Protein AF-A0A2S9G6G5-F1 (afdb_monomer_lite)

Structure (mmCIF, N/CA/C/O backbone):
data_AF-A0A2S9G6G5-F1
#
_entry.id   AF-A0A2S9G6G5-F1
#
loop_
_atom_site.group_PDB
_atom_site.id
_atom_site.type_symbol
_atom_site.label_atom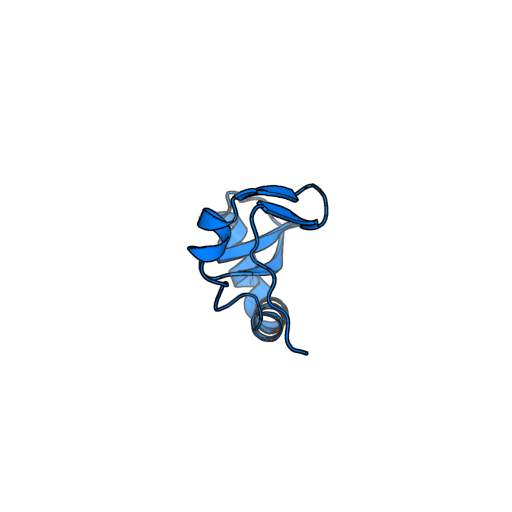_id
_atom_site.label_alt_id
_atom_site.label_comp_id
_atom_site.label_asym_id
_atom_site.label_entity_id
_atom_site.label_seq_id
_atom_site.pdbx_PDB_ins_code
_atom_site.Cartn_x
_atom_site.Cartn_y
_atom_site.Cartn_z
_atom_site.occupancy
_atom_site.B_iso_or_equiv
_atom_site.auth_seq_id
_atom_site.auth_comp_id
_atom_site.auth_asym_id
_atom_site.auth_atom_id
_atom_site.pdbx_PDB_model_num
ATOM 1 N N . SER A 1 1 ? 7.576 -1.201 -36.172 1.00 81.31 1 SER A N 1
ATOM 2 C CA . SER A 1 1 ? 8.911 -1.369 -35.560 1.00 81.31 1 SER A CA 1
ATOM 3 C C . SER A 1 1 ? 8.775 -1.506 -34.058 1.00 81.31 1 SER A C 1
ATOM 5 O O . SER A 1 1 ? 7.865 -0.902 -33.502 1.00 81.31 1 SER A O 1
ATOM 7 N N . LEU A 1 2 ? 9.649 -2.285 -33.419 1.00 96.12 2 LEU A N 1
ATOM 8 C CA . LEU A 1 2 ? 9.743 -2.395 -31.961 1.00 96.12 2 LEU A CA 1
ATOM 9 C C . LEU A 1 2 ? 10.711 -1.333 -31.418 1.00 96.12 2 LEU A C 1
ATOM 11 O O . LEU A 1 2 ? 11.758 -1.108 -32.020 1.00 96.12 2 LEU A O 1
ATOM 15 N N . TRP A 1 3 ? 10.377 -0.730 -30.277 1.00 97.62 3 TRP A N 1
ATOM 16 C CA . TRP A 1 3 ? 11.216 0.241 -29.569 1.00 97.62 3 TRP A CA 1
ATOM 17 C C . TRP A 1 3 ? 11.315 -0.120 -28.087 1.00 97.62 3 TRP A C 1
ATOM 19 O O . TRP A 1 3 ? 10.365 -0.652 -27.517 1.00 97.62 3 TRP A O 1
ATOM 29 N N . VAL A 1 4 ? 12.454 0.191 -27.463 1.00 97.62 4 VAL A N 1
ATOM 30 C CA . VAL A 1 4 ? 12.715 -0.072 -26.040 1.00 97.62 4 VAL A CA 1
ATOM 31 C C . VAL A 1 4 ? 13.216 1.204 -25.369 1.00 97.62 4 VAL A C 1
ATOM 33 O O . VAL A 1 4 ? 14.192 1.802 -25.821 1.00 97.62 4 VAL A O 1
ATOM 36 N N . LEU A 1 5 ? 12.573 1.600 -24.268 1.00 98.00 5 LEU A N 1
ATOM 37 C CA . LEU A 1 5 ? 12.985 2.743 -23.457 1.00 98.00 5 LEU A CA 1
ATOM 38 C C . LEU A 1 5 ? 14.138 2.350 -22.526 1.00 98.00 5 LEU A C 1
ATOM 40 O O . LEU A 1 5 ? 13.974 1.519 -21.635 1.00 98.00 5 LEU A O 1
ATOM 44 N N . ARG A 1 6 ? 15.304 2.976 -22.704 1.00 97.81 6 ARG A N 1
ATOM 45 C CA . ARG A 1 6 ? 16.412 2.895 -21.744 1.00 97.81 6 ARG A CA 1
ATOM 46 C C . ARG A 1 6 ? 16.235 3.994 -20.702 1.00 97.81 6 ARG A C 1
ATOM 48 O O . ARG A 1 6 ? 16.482 5.164 -20.980 1.00 97.81 6 ARG A O 1
ATOM 55 N N . VAL A 1 7 ? 15.744 3.615 -19.527 1.00 98.25 7 VAL A N 1
ATOM 56 C CA . VAL A 1 7 ? 15.450 4.547 -18.434 1.00 98.25 7 VAL A CA 1
ATOM 57 C C . VAL A 1 7 ? 16.755 5.076 -17.843 1.00 98.25 7 VAL A C 1
ATOM 59 O O . VAL A 1 7 ? 17.590 4.302 -17.392 1.00 98.25 7 VAL A O 1
ATOM 62 N N . THR A 1 8 ? 16.926 6.398 -17.826 1.00 98.50 8 THR A N 1
ATOM 63 C CA . THR A 1 8 ? 18.098 7.063 -17.224 1.00 98.50 8 THR A CA 1
ATOM 64 C C . THR A 1 8 ? 17.792 7.684 -15.863 1.00 98.50 8 THR A C 1
ATOM 66 O O . THR A 1 8 ? 18.688 7.829 -15.033 1.00 98.50 8 THR A O 1
ATOM 69 N N . ARG A 1 9 ? 16.523 8.020 -15.606 1.00 98.50 9 ARG A N 1
ATOM 70 C CA . ARG A 1 9 ? 16.018 8.511 -14.319 1.00 98.50 9 ARG A CA 1
ATOM 71 C C . ARG A 1 9 ? 14.537 8.189 -14.158 1.00 98.50 9 ARG A C 1
ATOM 73 O O . ARG A 1 9 ? 13.813 8.118 -15.151 1.00 98.50 9 ARG A O 1
ATOM 80 N N . VAL A 1 10 ? 14.084 8.097 -12.914 1.00 98.62 10 VAL A N 1
ATOM 81 C CA . VAL A 1 10 ? 12.674 7.913 -12.551 1.00 98.62 10 VAL A CA 1
ATOM 82 C C . VAL A 1 10 ? 12.259 9.008 -11.576 1.00 98.62 10 VAL A C 1
ATOM 84 O O . VAL A 1 10 ? 13.015 9.365 -10.675 1.00 98.62 10 VAL A O 1
ATOM 87 N N . ARG A 1 11 ? 11.050 9.543 -11.759 1.00 98.12 11 ARG A N 1
ATOM 88 C CA . ARG A 1 11 ? 10.348 10.343 -10.753 1.00 98.12 11 ARG A CA 1
ATOM 89 C C . ARG A 1 11 ? 9.140 9.539 -10.299 1.00 98.12 11 ARG A C 1
ATOM 91 O O . ARG A 1 11 ? 8.280 9.240 -11.122 1.00 98.12 11 ARG A O 1
ATOM 98 N N . TRP A 1 12 ? 9.091 9.194 -9.021 1.00 97.81 12 TRP A N 1
ATOM 99 C CA . TRP A 1 12 ? 8.004 8.424 -8.433 1.00 97.81 12 TRP A CA 1
ATOM 100 C C . TRP A 1 12 ? 7.125 9.313 -7.551 1.00 97.81 12 TRP A C 1
ATOM 102 O O . TRP A 1 12 ? 7.616 10.173 -6.816 1.00 97.81 12 TRP A O 1
ATOM 112 N N . VAL A 1 13 ? 5.816 9.094 -7.646 1.00 97.56 13 VAL A N 1
ATOM 113 C CA . VAL A 1 13 ? 4.788 9.745 -6.832 1.00 97.56 13 VAL A CA 1
ATOM 114 C C . VAL A 1 13 ? 3.935 8.636 -6.224 1.00 97.56 13 VAL A C 1
ATOM 116 O O . VAL A 1 13 ? 3.227 7.937 -6.944 1.00 97.56 13 VAL A O 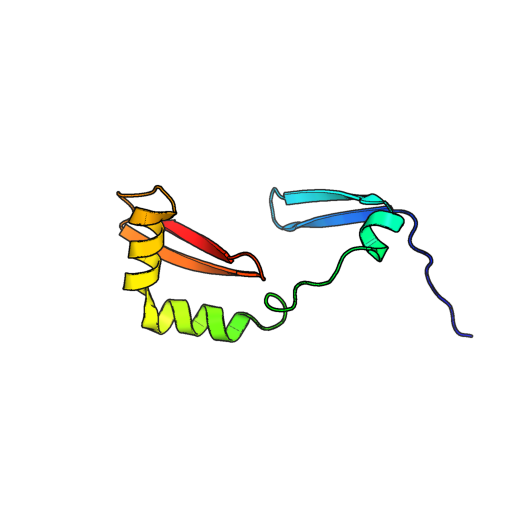1
ATOM 119 N N . GLY A 1 14 ? 4.037 8.459 -4.909 1.00 93.94 14 GLY A N 1
ATOM 120 C CA . GLY A 1 14 ? 3.419 7.377 -4.139 1.00 93.94 14 GLY A CA 1
ATOM 121 C C . GLY A 1 14 ? 2.067 7.721 -3.525 1.00 93.94 14 GLY A C 1
ATOM 122 O O . GLY A 1 14 ? 1.717 7.161 -2.494 1.00 93.94 14 GLY A O 1
ATOM 123 N N . GLY A 1 15 ? 1.345 8.683 -4.100 1.00 91.25 15 GLY A N 1
ATOM 124 C CA . GLY A 1 15 ? 0.163 9.292 -3.489 1.00 91.2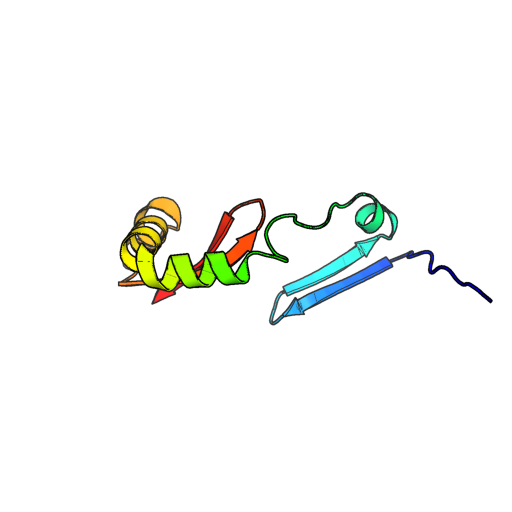5 15 GLY A CA 1
ATOM 125 C C . GLY A 1 15 ? 0.480 10.633 -2.825 1.00 91.25 15 GLY A C 1
ATOM 126 O O . GLY A 1 15 ? 1.402 11.343 -3.235 1.00 91.25 15 GLY A O 1
ATOM 127 N N . TYR A 1 16 ? -0.315 11.018 -1.826 1.00 89.56 16 TYR A N 1
ATOM 128 C CA . TYR A 1 16 ? -0.166 12.315 -1.167 1.00 89.56 16 TYR A CA 1
ATOM 129 C C . TYR A 1 16 ? 1.057 12.338 -0.242 1.00 89.56 16 TYR A C 1
ATOM 131 O O . TYR A 1 16 ? 1.258 11.432 0.559 1.00 89.56 16 TYR A O 1
ATOM 139 N N . GLY A 1 17 ? 1.884 13.381 -0.350 1.00 90.56 17 GLY A N 1
ATOM 140 C CA . GLY A 1 17 ? 3.012 13.614 0.561 1.00 90.56 17 GLY A CA 1
ATOM 141 C C . GLY A 1 17 ? 4.218 12.676 0.409 1.00 90.56 17 GLY A C 1
ATOM 142 O O . GLY A 1 17 ? 5.224 12.904 1.074 1.00 90.56 17 GLY A O 1
ATOM 143 N N . ARG A 1 18 ? 4.175 11.670 -0.478 1.00 93.62 18 ARG A N 1
ATOM 144 C CA . ARG A 1 18 ? 5.280 10.719 -0.691 1.00 93.62 18 ARG A CA 1
ATOM 145 C C . ARG A 1 18 ? 5.753 10.741 -2.142 1.00 93.62 18 ARG A C 1
ATOM 147 O O . ARG A 1 18 ? 5.020 10.377 -3.058 1.00 93.62 18 ARG A O 1
ATOM 154 N N . MET A 1 19 ? 6.982 11.195 -2.364 1.00 96.12 19 MET A N 1
ATOM 155 C CA . MET A 1 19 ? 7.581 11.287 -3.695 1.00 96.12 19 MET A CA 1
ATOM 156 C C . MET A 1 19 ? 9.096 11.201 -3.607 1.00 96.12 19 MET A C 1
ATOM 158 O O . MET A 1 19 ? 9.678 11.652 -2.624 1.00 96.12 19 MET A O 1
ATOM 162 N N . ASP A 1 20 ? 9.725 10.691 -4.660 1.00 97.69 20 ASP A N 1
ATOM 163 C CA . ASP A 1 20 ? 11.182 10.677 -4.758 1.00 97.69 20 ASP A CA 1
ATOM 164 C C . ASP A 1 20 ? 11.659 10.603 -6.214 1.00 97.69 20 ASP A C 1
ATOM 166 O O . ASP A 1 20 ? 10.879 10.358 -7.140 1.00 97.69 20 ASP A O 1
ATOM 170 N N . SER A 1 21 ? 12.943 10.857 -6.435 1.00 98.25 21 SER A N 1
ATOM 171 C CA . SER A 1 21 ? 13.630 10.658 -7.708 1.00 98.25 21 SER A CA 1
ATOM 172 C C . SER A 1 21 ? 14.738 9.623 -7.543 1.00 98.25 21 SER A C 1
ATOM 174 O O . SER A 1 21 ? 15.467 9.650 -6.561 1.00 98.25 21 SER A O 1
ATOM 176 N N . THR A 1 22 ? 14.927 8.755 -8.535 1.00 98.31 22 THR A N 1
ATOM 177 C CA . THR A 1 22 ? 16.015 7.764 -8.525 1.00 98.31 22 THR A CA 1
ATOM 178 C C . THR A 1 22 ? 16.710 7.656 -9.882 1.00 98.31 22 THR A C 1
ATOM 180 O O . THR A 1 22 ? 16.180 8.098 -10.911 1.00 98.31 22 THR A O 1
ATOM 183 N N . SER A 1 23 ? 17.925 7.105 -9.887 1.00 98.62 23 SER A N 1
ATOM 184 C CA . SER A 1 23 ? 18.690 6.840 -11.106 1.00 98.62 23 SER A CA 1
ATOM 185 C C . SER A 1 23 ? 18.111 5.647 -11.874 1.00 98.62 23 SER A C 1
ATOM 187 O O . SER A 1 23 ? 17.417 4.794 -11.317 1.00 98.62 23 SER A O 1
ATOM 189 N N . GLY A 1 24 ? 18.404 5.568 -13.174 1.00 98.50 24 GLY A N 1
ATOM 190 C CA . GLY A 1 24 ? 18.046 4.402 -13.986 1.00 98.50 24 GLY A CA 1
ATOM 191 C C . GLY A 1 24 ? 18.712 3.105 -13.509 1.00 98.50 24 GLY A C 1
ATOM 192 O O . GLY A 1 24 ? 18.093 2.050 -13.576 1.00 98.50 24 GLY A O 1
ATOM 193 N N . GLU A 1 25 ? 19.936 3.189 -12.981 1.00 98.50 25 GLU A N 1
ATOM 194 C CA . GLU A 1 25 ? 20.670 2.043 -12.425 1.00 98.50 25 GLU A CA 1
ATOM 195 C C . GLU A 1 25 ? 19.992 1.494 -11.167 1.00 98.50 25 GLU A C 1
ATOM 197 O O . GLU A 1 25 ? 19.700 0.303 -11.101 1.00 98.50 25 GLU A O 1
ATOM 202 N N . ALA A 1 26 ? 19.666 2.364 -10.207 1.00 98.56 26 ALA A N 1
ATOM 203 C CA . ALA A 1 26 ? 18.976 1.957 -8.988 1.00 98.56 26 ALA A CA 1
ATOM 204 C C . ALA A 1 26 ? 17.576 1.399 -9.292 1.00 98.56 26 ALA A C 1
ATOM 206 O O . ALA A 1 26 ? 17.160 0.422 -8.679 1.00 98.56 26 ALA A O 1
ATOM 207 N N . TYR A 1 27 ? 16.873 1.966 -10.280 1.00 98.19 27 TYR A N 1
ATOM 208 C CA . TYR A 1 27 ? 15.606 1.413 -10.758 1.00 98.19 27 TYR A CA 1
ATOM 209 C C . TYR A 1 27 ? 15.765 0.018 -11.384 1.00 98.19 27 TYR A C 1
ATOM 211 O O . TYR A 1 27 ? 14.947 -0.856 -11.125 1.00 98.19 27 TYR A O 1
ATOM 219 N N . ALA A 1 28 ? 16.808 -0.205 -12.189 1.00 97.94 28 ALA A N 1
ATOM 220 C CA . ALA A 1 28 ? 17.048 -1.490 -12.847 1.00 97.94 28 ALA A CA 1
ATOM 221 C C . ALA A 1 28 ? 17.515 -2.592 -11.881 1.00 97.94 28 ALA A C 1
ATOM 223 O O . ALA A 1 28 ? 17.234 -3.763 -12.123 1.00 97.94 28 ALA A O 1
ATOM 224 N N . ALA A 1 29 ? 18.233 -2.224 -10.817 1.00 98.38 29 ALA A N 1
ATOM 225 C CA . ALA A 1 29 ? 18.681 -3.150 -9.779 1.00 98.38 29 ALA A CA 1
ATOM 226 C C . ALA A 1 29 ? 17.580 -3.502 -8.763 1.00 98.38 29 ALA A C 1
ATOM 228 O O . ALA A 1 29 ? 17.694 -4.509 -8.067 1.00 98.38 29 ALA A O 1
ATOM 229 N N . ALA A 1 30 ? 16.540 -2.672 -8.649 1.00 98.12 30 ALA A N 1
ATOM 230 C CA . ALA A 1 30 ? 15.439 -2.900 -7.725 1.00 98.12 30 ALA A CA 1
ATOM 231 C C . ALA A 1 30 ? 14.533 -4.055 -8.177 1.00 98.12 30 ALA A C 1
ATOM 233 O O . ALA A 1 30 ? 14.332 -4.302 -9.366 1.00 98.12 30 ALA A O 1
ATOM 234 N N . GLU A 1 31 ? 13.913 -4.719 -7.204 1.00 98.19 31 GLU A N 1
ATOM 235 C CA . GLU A 1 31 ? 12.911 -5.749 -7.449 1.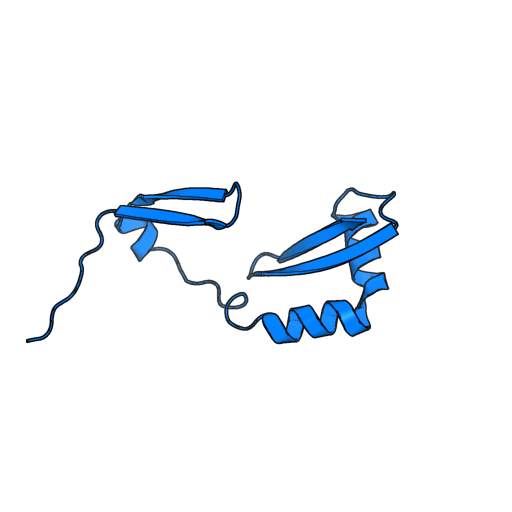00 98.19 31 GLU A CA 1
ATOM 236 C C . GLU A 1 31 ? 11.504 -5.218 -7.153 1.00 98.19 31 GLU A C 1
ATOM 238 O O . GLU A 1 31 ? 11.296 -4.595 -6.108 1.00 98.19 31 GLU A O 1
ATOM 243 N N . PRO A 1 32 ? 10.507 -5.506 -8.008 1.00 97.69 32 PRO A N 1
ATOM 244 C CA . PRO A 1 32 ? 9.112 -5.267 -7.667 1.00 97.69 32 PRO A CA 1
ATOM 245 C C . PRO A 1 32 ? 8.719 -6.020 -6.395 1.00 97.69 32 PRO A C 1
ATOM 247 O O . PRO A 1 32 ? 9.151 -7.152 -6.171 1.00 97.69 32 PRO A O 1
ATOM 250 N N . ASP A 1 33 ? 7.869 -5.423 -5.566 1.00 98.44 33 ASP A N 1
ATOM 251 C CA . ASP A 1 33 ? 7.347 -6.117 -4.393 1.00 98.44 33 ASP A CA 1
ATOM 252 C C . ASP A 1 33 ? 6.495 -7.343 -4.800 1.00 98.44 33 ASP A C 1
ATOM 254 O O . ASP A 1 33 ? 5.616 -7.204 -5.656 1.00 98.44 33 ASP A O 1
ATOM 258 N N . PRO A 1 34 ? 6.729 -8.547 -4.238 1.00 98.25 34 PRO A N 1
ATOM 259 C CA . PRO A 1 34 ? 5.975 -9.744 -4.600 1.00 98.25 34 PRO A CA 1
ATOM 260 C C . PRO A 1 34 ? 4.599 -9.818 -3.922 1.00 98.25 34 PRO A C 1
ATOM 262 O O . PRO A 1 34 ? 3.762 -10.615 -4.349 1.00 98.25 34 PRO A O 1
ATOM 265 N N . VAL A 1 35 ? 4.362 -9.023 -2.873 1.00 98.50 35 VAL A N 1
ATOM 266 C CA . VAL A 1 35 ? 3.143 -9.025 -2.054 1.00 98.50 35 VAL A CA 1
ATOM 267 C C . VAL A 1 35 ? 2.182 -7.935 -2.519 1.00 98.50 35 VAL A C 1
ATOM 269 O O . VAL A 1 35 ? 1.034 -8.241 -2.851 1.00 98.50 35 VAL A O 1
ATOM 272 N N . THR A 1 36 ? 2.637 -6.681 -2.603 1.00 98.19 36 THR A N 1
ATOM 273 C CA . THR A 1 36 ? 1.783 -5.501 -2.829 1.00 98.19 36 THR A CA 1
ATOM 274 C C . THR A 1 36 ? 0.834 -5.633 -4.024 1.00 98.19 36 THR A C 1
ATOM 276 O O . THR A 1 36 ? -0.351 -5.347 -3.862 1.00 98.19 36 THR A O 1
ATOM 279 N N . PRO A 1 37 ? 1.253 -6.117 -5.213 1.00 98.06 37 PRO A N 1
ATOM 280 C CA . PRO A 1 37 ? 0.352 -6.196 -6.367 1.00 98.06 37 PRO A CA 1
ATOM 281 C C . PRO A 1 37 ? -0.822 -7.170 -6.188 1.00 98.06 37 PRO A C 1
ATOM 283 O O . PRO A 1 37 ? -1.781 -7.125 -6.956 1.00 98.06 37 PRO A O 1
ATOM 286 N N . ARG A 1 38 ? -0.742 -8.082 -5.211 1.00 97.94 38 ARG A N 1
ATOM 287 C CA . ARG A 1 38 ? -1.734 -9.140 -4.964 1.00 97.94 38 ARG A CA 1
ATOM 288 C C . ARG A 1 38 ? -2.333 -9.073 -3.559 1.00 97.94 38 ARG A C 1
ATOM 290 O O . ARG A 1 38 ? -3.088 -9.968 -3.186 1.00 97.94 38 ARG A O 1
ATOM 297 N N . SER A 1 39 ? -2.021 -8.032 -2.789 1.00 98.44 39 SER A N 1
ATOM 298 C CA . SER A 1 39 ? -2.377 -7.952 -1.373 1.00 98.44 39 SER A CA 1
ATOM 299 C C . SER A 1 39 ? -3.838 -7.593 -1.116 1.00 98.44 39 SER A C 1
ATOM 301 O O . SER A 1 39 ? -4.314 -7.850 -0.019 1.00 98.44 39 SER A O 1
ATOM 303 N N . ALA A 1 40 ? -4.575 -7.069 -2.103 1.00 98.50 40 ALA A N 1
ATOM 304 C CA . ALA A 1 40 ? -5.933 -6.550 -1.908 1.00 98.50 40 ALA A CA 1
ATOM 305 C C . ALA A 1 40 ? -6.868 -7.523 -1.163 1.00 98.50 40 ALA A C 1
ATOM 307 O O . ALA A 1 40 ? -7.483 -7.140 -0.175 1.00 98.50 40 ALA A O 1
ATOM 308 N N . GLY A 1 41 ? -6.921 -8.795 -1.577 1.00 98.50 41 GLY A N 1
ATOM 309 C CA . GLY A 1 41 ? -7.756 -9.797 -0.903 1.00 98.50 41 GLY A CA 1
ATOM 310 C C . GLY A 1 41 ? -7.295 -10.117 0.524 1.00 98.50 41 GLY A C 1
ATOM 311 O O . GLY A 1 41 ? -8.126 -10.303 1.406 1.00 98.50 41 GLY A O 1
ATOM 312 N N . ALA A 1 42 ? -5.981 -10.131 0.767 1.00 98.44 42 ALA A N 1
ATOM 313 C CA . ALA A 1 42 ? -5.431 -10.335 2.105 1.00 98.44 42 ALA A CA 1
ATOM 314 C C . ALA A 1 42 ? -5.717 -9.136 3.021 1.00 98.44 42 ALA A C 1
ATOM 316 O O . ALA A 1 42 ? -6.089 -9.331 4.169 1.00 98.44 42 ALA A O 1
ATOM 317 N N . VAL A 1 43 ? -5.603 -7.907 2.508 1.00 98.75 43 VAL A N 1
ATOM 318 C CA . VAL A 1 43 ? -5.941 -6.679 3.243 1.00 98.75 43 VAL A CA 1
ATOM 319 C C . VAL A 1 43 ? -7.422 -6.664 3.622 1.00 98.75 43 VAL A C 1
ATOM 321 O O . VAL A 1 43 ? -7.741 -6.378 4.771 1.00 98.75 43 VAL A O 1
ATOM 324 N N . THR A 1 44 ? -8.325 -7.020 2.701 1.00 98.75 44 THR A N 1
ATOM 325 C CA . THR A 1 44 ? -9.758 -7.160 3.012 1.00 98.75 44 THR A CA 1
ATOM 326 C C . THR A 1 44 ? -9.990 -8.193 4.112 1.00 98.75 44 THR A C 1
ATOM 328 O O . THR A 1 44 ? -10.578 -7.855 5.130 1.00 98.75 44 THR A O 1
ATOM 331 N N . HIS A 1 45 ? -9.448 -9.405 3.968 1.00 98.69 45 HIS A N 1
ATOM 332 C CA . HIS A 1 45 ? -9.578 -10.457 4.981 1.00 98.69 45 HIS A CA 1
ATOM 333 C C . HIS A 1 45 ? -9.041 -10.038 6.360 1.00 98.69 45 HIS A C 1
ATOM 335 O O . HIS A 1 45 ? -9.688 -10.284 7.372 1.00 98.69 45 HIS A O 1
ATOM 341 N N . LEU A 1 46 ? -7.876 -9.379 6.417 1.00 98.75 46 LEU A N 1
ATOM 342 C CA . LEU A 1 46 ? -7.311 -8.871 7.672 1.00 98.75 46 LEU A CA 1
ATOM 343 C C . LEU A 1 46 ? -8.254 -7.883 8.365 1.00 98.75 46 LEU A C 1
ATOM 345 O O . LEU A 1 46 ? -8.413 -7.939 9.580 1.00 98.75 46 LEU A O 1
ATOM 349 N N . ASN A 1 47 ? -8.875 -6.990 7.599 1.00 98.62 47 ASN A N 1
ATOM 350 C CA . ASN A 1 47 ? -9.791 -5.999 8.153 1.00 98.62 47 ASN A CA 1
ATOM 351 C C . ASN A 1 47 ? -11.132 -6.607 8.584 1.00 98.62 47 ASN A C 1
ATOM 353 O O . ASN A 1 47 ? -11.670 -6.189 9.606 1.00 98.62 47 ASN A O 1
ATOM 357 N N . ASP A 1 48 ? -11.652 -7.577 7.831 1.00 98.62 48 ASP A N 1
ATOM 358 C CA . ASP A 1 48 ? -12.949 -8.199 8.114 1.00 98.62 48 ASP A CA 1
ATOM 359 C C . ASP A 1 48 ? -12.874 -9.155 9.314 1.00 98.62 48 ASP A C 1
ATOM 361 O O . ASP A 1 48 ? -13.774 -9.166 10.155 1.00 98.62 48 ASP A O 1
ATOM 365 N N . ASP A 1 49 ? -11.782 -9.919 9.423 1.00 98.75 49 ASP A N 1
ATOM 366 C CA . ASP A 1 49 ? -11.713 -11.066 10.332 1.00 98.75 49 ASP A CA 1
ATOM 367 C C . ASP A 1 49 ? -10.698 -10.903 11.479 1.00 98.75 49 ASP A C 1
ATOM 369 O O . ASP A 1 49 ? -10.741 -11.679 12.432 1.00 98.75 49 ASP A O 1
ATOM 373 N N . HIS A 1 50 ? -9.789 -9.916 11.419 1.00 98.69 50 HIS A N 1
ATOM 374 C CA . HIS A 1 50 ? -8.650 -9.790 12.355 1.00 98.69 50 HIS A CA 1
ATOM 375 C C . HIS A 1 50 ? -8.473 -8.383 12.949 1.00 98.69 50 HIS A C 1
ATOM 377 O O . HIS A 1 50 ? -7.358 -7.979 13.289 1.00 98.69 50 HIS A O 1
ATOM 383 N N . ALA A 1 51 ? -9.556 -7.614 13.090 1.00 97.94 51 ALA A N 1
ATOM 384 C CA . ALA A 1 51 ? -9.506 -6.248 13.623 1.00 97.94 51 ALA A CA 1
ATOM 385 C C . ALA A 1 51 ? -8.887 -6.157 15.036 1.00 97.94 51 ALA A C 1
ATOM 387 O O . ALA A 1 51 ? -8.155 -5.213 15.336 1.00 97.94 51 ALA A O 1
ATOM 388 N N . ASP A 1 52 ? -9.128 -7.153 15.891 1.00 98.56 52 ASP A N 1
ATOM 389 C CA . ASP A 1 52 ? -8.550 -7.241 17.238 1.00 98.56 52 ASP A CA 1
ATOM 390 C C . ASP A 1 52 ? -7.023 -7.415 17.208 1.00 98.56 52 ASP A C 1
ATOM 392 O O . ASP A 1 52 ? -6.290 -6.773 17.962 1.00 98.56 52 ASP A O 1
ATOM 396 N N . SER A 1 53 ? -6.533 -8.235 16.283 1.00 98.81 53 SER A N 1
ATOM 397 C CA . SER A 1 53 ? -5.118 -8.513 16.076 1.00 98.81 53 SER A CA 1
ATOM 398 C C . SER A 1 53 ? -4.405 -7.300 15.489 1.00 98.81 53 SER A C 1
ATOM 400 O O . SER A 1 53 ? -3.315 -6.954 15.945 1.00 98.81 53 SER A O 1
ATOM 402 N N . LEU A 1 54 ? -5.026 -6.604 14.530 1.00 98.75 54 LEU A N 1
ATOM 403 C CA . LEU A 1 54 ? -4.503 -5.343 13.994 1.00 98.75 54 LEU A CA 1
ATOM 404 C C . LEU A 1 54 ? -4.399 -4.272 15.089 1.00 98.75 54 LEU A C 1
ATOM 406 O O . LEU A 1 54 ? -3.381 -3.582 15.177 1.00 98.75 54 LEU A O 1
ATOM 410 N N . LEU A 1 55 ? -5.409 -4.166 15.959 1.00 98.75 55 LEU A N 1
ATOM 411 C CA . LEU A 1 55 ? -5.385 -3.249 17.098 1.00 98.75 55 LEU A CA 1
ATOM 412 C C . LEU A 1 55 ? -4.270 -3.605 18.091 1.00 98.75 55 LEU A C 1
ATOM 414 O O . LEU A 1 55 ? -3.498 -2.734 18.496 1.00 98.75 55 LEU A O 1
ATOM 418 N N . ALA A 1 56 ? -4.120 -4.888 18.426 1.00 98.75 56 ALA A N 1
ATOM 419 C CA . ALA A 1 56 ? -3.056 -5.354 19.311 1.00 98.75 56 ALA A CA 1
ATOM 420 C C . ALA A 1 56 ? -1.655 -5.060 18.742 1.00 98.75 56 ALA A C 1
ATOM 422 O O . ALA A 1 56 ? -0.756 -4.658 19.491 1.00 98.75 56 ALA A O 1
ATOM 423 N N . MET A 1 57 ? -1.465 -5.210 17.423 1.00 98.69 57 MET A N 1
ATOM 424 C CA . MET A 1 57 ? -0.225 -4.826 16.738 1.00 98.69 57 MET A CA 1
ATOM 425 C C . MET A 1 57 ? 0.030 -3.322 16.848 1.00 98.69 57 MET A C 1
ATOM 427 O O . MET A 1 57 ? 1.141 -2.927 17.198 1.00 98.69 57 MET A O 1
ATOM 431 N N . ALA A 1 58 ? -0.976 -2.479 16.607 1.00 98.56 58 ALA A N 1
ATOM 432 C CA . ALA A 1 58 ? -0.836 -1.028 16.726 1.00 98.56 58 ALA A CA 1
ATOM 433 C C . ALA A 1 58 ? -0.419 -0.594 18.143 1.00 98.56 58 ALA A C 1
ATOM 435 O O . ALA A 1 58 ? 0.521 0.189 18.304 1.00 98.56 58 ALA A O 1
ATOM 436 N N . GLN A 1 59 ? -1.060 -1.166 19.163 1.00 98.56 59 GLN A N 1
ATOM 437 C CA . GLN A 1 59 ? -0.805 -0.839 20.566 1.00 98.56 59 GLN A CA 1
ATOM 438 C C . GLN A 1 59 ? 0.557 -1.333 21.054 1.00 98.56 59 GLN A C 1
ATOM 440 O O . GLN A 1 59 ? 1.277 -0.605 21.736 1.00 98.56 59 GLN A O 1
ATOM 445 N N . THR A 1 60 ? 0.927 -2.562 20.694 1.00 98.44 60 THR A N 1
ATOM 446 C CA . THR A 1 60 ? 2.111 -3.227 21.260 1.00 98.44 60 THR A CA 1
ATOM 447 C C . THR A 1 60 ? 3.370 -2.993 20.430 1.00 98.44 60 THR A C 1
ATOM 449 O O . THR A 1 60 ? 4.461 -2.877 20.983 1.00 98.44 60 THR A O 1
ATOM 452 N N . LEU A 1 61 ? 3.234 -2.947 19.103 1.00 98.25 61 LEU A N 1
ATOM 453 C CA . LEU A 1 61 ? 4.355 -2.898 18.155 1.00 98.25 61 LEU A CA 1
ATOM 454 C C . LEU A 1 61 ? 4.430 -1.555 17.421 1.00 98.25 61 LEU A C 1
ATOM 456 O O . LEU A 1 61 ? 5.522 -1.082 17.124 1.00 98.25 61 LEU A O 1
ATOM 460 N N . GLY A 1 62 ? 3.276 -0.944 17.140 1.00 97.12 62 GLY A N 1
ATOM 461 C CA . GLY A 1 62 ? 3.168 0.337 16.438 1.00 97.12 62 GLY A CA 1
ATOM 462 C C . GLY A 1 62 ? 3.448 1.562 17.311 1.00 97.12 62 GLY A C 1
ATOM 463 O O . GLY A 1 62 ? 3.656 2.644 16.773 1.00 97.12 62 GLY A O 1
ATOM 464 N N . GLY A 1 63 ? 3.480 1.404 18.639 1.00 97.81 63 GLY A N 1
ATOM 465 C CA . GLY A 1 63 ? 3.751 2.493 19.582 1.00 97.81 63 GLY A CA 1
ATOM 466 C C . GLY A 1 63 ? 2.543 3.377 19.908 1.00 97.81 63 GLY A C 1
ATOM 467 O O . GLY A 1 63 ? 2.737 4.460 20.457 1.00 97.81 63 GLY A O 1
ATOM 468 N N . TYR A 1 64 ? 1.321 2.922 19.608 1.00 98.19 64 TYR A N 1
ATOM 469 C CA . TYR A 1 64 ? 0.069 3.651 19.855 1.00 98.19 64 TYR A CA 1
ATOM 470 C C . TYR A 1 64 ? -0.808 2.912 20.877 1.00 98.19 64 TYR A C 1
ATOM 472 O O . TYR A 1 64 ? -1.828 2.328 20.505 1.00 98.19 64 TYR A O 1
ATOM 480 N N . PRO A 1 65 ? -0.407 2.864 22.163 1.00 97.69 65 PRO A N 1
ATOM 481 C CA . PRO A 1 65 ? -1.085 2.061 23.186 1.00 97.69 65 PRO A CA 1
ATOM 482 C C . PRO A 1 65 ? -2.523 2.513 23.478 1.00 97.69 65 PRO A C 1
ATOM 484 O O . PRO A 1 65 ? -3.292 1.757 24.064 1.00 97.69 65 PRO A O 1
ATOM 487 N N . ASP A 1 66 ? -2.877 3.736 23.093 1.00 97.88 66 ASP A N 1
ATOM 488 C CA . ASP A 1 66 ? -4.192 4.356 23.245 1.00 97.88 66 ASP A CA 1
ATOM 489 C C . ASP A 1 66 ? -5.086 4.227 22.003 1.00 97.88 66 ASP A C 1
ATOM 491 O O . ASP A 1 66 ? -6.241 4.648 22.060 1.00 97.88 66 ASP A O 1
ATOM 495 N N . ALA A 1 67 ? -4.592 3.625 20.911 1.00 98.38 67 ALA A N 1
ATOM 496 C CA . ALA A 1 67 ? -5.401 3.358 19.726 1.00 98.38 67 ALA A CA 1
ATOM 497 C C . ALA A 1 67 ? -6.651 2.555 20.102 1.00 98.38 67 ALA A C 1
ATOM 499 O O . ALA A 1 67 ? -6.589 1.624 20.913 1.00 98.38 67 ALA A O 1
ATOM 500 N N . THR A 1 68 ? -7.781 2.899 19.490 1.00 98.38 68 THR A N 1
ATOM 501 C CA . THR A 1 68 ? -9.079 2.261 19.756 1.00 98.38 68 THR A CA 1
ATOM 502 C C . THR A 1 68 ? -9.530 1.351 18.621 1.00 98.38 68 THR A C 1
ATOM 504 O O . THR A 1 68 ? -10.274 0.399 18.857 1.00 98.38 68 THR A O 1
ATOM 507 N N . ALA A 1 69 ? -9.029 1.592 17.410 1.00 98.44 69 ALA A N 1
ATOM 508 C CA . ALA A 1 69 ? -9.182 0.720 16.255 1.00 98.44 69 ALA A CA 1
ATOM 509 C C . ALA A 1 69 ? -7.958 0.819 15.330 1.00 98.44 69 ALA A C 1
ATOM 511 O O . ALA A 1 69 ? -7.199 1.790 15.364 1.00 98.44 69 ALA A O 1
ATOM 512 N N . ALA A 1 70 ? -7.770 -0.198 14.487 1.00 98.69 70 ALA A N 1
ATOM 513 C CA . ALA A 1 70 ? -6.745 -0.210 13.451 1.00 98.69 70 ALA A CA 1
ATOM 514 C C . ALA A 1 70 ? -7.304 -0.822 12.162 1.00 98.69 70 ALA A C 1
ATOM 516 O O . ALA A 1 70 ? -7.912 -1.888 12.180 1.00 98.69 70 ALA A O 1
ATOM 517 N N . THR A 1 71 ? -7.075 -0.153 11.035 1.00 98.75 71 THR A N 1
ATOM 518 C CA . THR A 1 71 ? -7.392 -0.644 9.688 1.00 98.75 71 THR A CA 1
ATOM 519 C C . THR A 1 71 ? -6.096 -0.855 8.916 1.00 98.75 71 THR A C 1
ATOM 521 O O . THR A 1 71 ? -5.303 0.075 8.770 1.00 98.75 71 THR A O 1
ATOM 524 N N . CYS A 1 72 ? -5.895 -2.045 8.363 1.00 98.62 72 CYS A N 1
ATOM 525 C CA . CYS A 1 72 ? -4.823 -2.317 7.416 1.00 98.62 72 CYS A CA 1
ATOM 526 C C . CYS A 1 72 ? -5.123 -1.630 6.077 1.00 98.62 72 CYS A C 1
ATOM 528 O O . CYS A 1 72 ? -6.163 -1.866 5.458 1.00 98.62 72 CYS A O 1
ATOM 530 N N . THR A 1 73 ? -4.216 -0.766 5.625 1.00 98.00 73 THR A N 1
ATOM 531 C CA . THR A 1 73 ? -4.343 -0.013 4.364 1.00 98.00 73 THR A CA 1
ATOM 532 C C . THR A 1 73 ? -3.404 -0.499 3.267 1.00 98.00 73 THR A C 1
A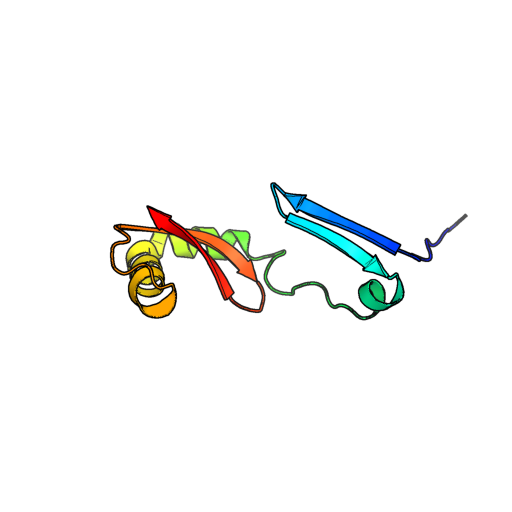TOM 534 O O . THR A 1 73 ? -3.597 -0.160 2.100 1.00 98.00 73 THR A O 1
ATOM 537 N N . GLY A 1 74 ? -2.402 -1.302 3.619 1.00 98.12 74 GLY A N 1
ATOM 538 C CA . GLY A 1 74 ? -1.394 -1.787 2.689 1.00 98.12 74 GLY A CA 1
ATOM 539 C C . GLY A 1 74 ? -0.588 -2.932 3.283 1.00 98.12 74 GLY A C 1
ATOM 540 O O . GLY A 1 74 ? -0.473 -3.057 4.499 1.00 98.12 74 GLY A O 1
ATOM 541 N N . ALA A 1 75 ? -0.046 -3.767 2.402 1.00 98.62 75 ALA A N 1
ATOM 542 C CA . ALA A 1 75 ? 0.888 -4.824 2.755 1.00 98.62 75 ALA A CA 1
ATOM 543 C C . ALA A 1 75 ? 1.965 -4.933 1.673 1.00 98.62 75 ALA A C 1
ATOM 545 O O . ALA A 1 75 ? 1.657 -4.903 0.472 1.00 98.62 75 ALA A O 1
ATOM 546 N N . ASP A 1 76 ? 3.208 -5.086 2.102 1.00 98.56 76 ASP A N 1
ATOM 547 C CA . ASP A 1 76 ? 4.371 -5.327 1.251 1.00 98.56 76 ASP A CA 1
ATOM 548 C C . ASP A 1 76 ? 5.266 -6.413 1.869 1.00 98.56 76 ASP A C 1
ATOM 550 O O . ASP A 1 76 ? 4.906 -7.045 2.867 1.00 98.56 76 ASP A O 1
ATOM 554 N N . ARG A 1 77 ? 6.425 -6.695 1.263 1.00 98.44 77 ARG A N 1
ATOM 555 C CA . ARG A 1 77 ? 7.344 -7.727 1.772 1.00 98.44 77 ARG A CA 1
ATOM 556 C C . ARG A 1 77 ? 7.920 -7.430 3.163 1.00 98.44 77 ARG A C 1
ATOM 558 O O . ARG A 1 77 ? 8.539 -8.319 3.745 1.00 98.44 77 ARG A O 1
ATOM 565 N N . TYR A 1 78 ? 7.783 -6.207 3.664 1.00 98.25 78 TYR A N 1
ATOM 566 C CA . TYR A 1 78 ? 8.377 -5.751 4.917 1.00 98.25 78 TYR A CA 1
ATOM 567 C C . TYR A 1 78 ? 7.359 -5.542 6.035 1.00 98.25 78 TYR A C 1
ATOM 569 O O . TYR A 1 78 ? 7.752 -5.577 7.202 1.00 98.25 78 TYR A O 1
ATOM 577 N N . GLY A 1 79 ? 6.074 -5.373 5.730 1.00 98.25 79 GLY A N 1
ATOM 578 C CA . GLY A 1 79 ? 5.058 -5.281 6.772 1.00 98.25 79 GLY A CA 1
ATOM 579 C C . GLY A 1 79 ? 3.685 -4.834 6.294 1.00 98.25 79 GLY A C 1
ATOM 580 O O . GLY A 1 79 ? 3.296 -5.047 5.144 1.00 98.25 79 GLY A O 1
ATOM 581 N N . LEU A 1 80 ? 2.945 -4.244 7.236 1.00 98.69 80 LEU A N 1
ATOM 582 C CA . LEU A 1 80 ? 1.595 -3.718 7.059 1.00 98.69 80 LEU A CA 1
ATOM 583 C C . LEU A 1 80 ? 1.574 -2.224 7.381 1.00 98.69 80 LEU A C 1
ATOM 585 O O . LEU A 1 80 ? 2.110 -1.804 8.407 1.00 98.69 80 LEU A O 1
ATOM 589 N N . ASP A 1 81 ? 0.884 -1.448 6.553 1.00 98.19 81 ASP A N 1
ATOM 590 C CA . ASP A 1 81 ? 0.540 -0.063 6.863 1.00 98.19 81 ASP A CA 1
ATOM 591 C C . ASP A 1 81 ? -0.801 -0.037 7.601 1.00 98.19 81 ASP A C 1
ATOM 593 O O . ASP A 1 81 ? -1.811 -0.499 7.058 1.00 98.19 81 ASP A O 1
ATOM 597 N N . LEU A 1 82 ? -0.828 0.523 8.815 1.00 98.44 82 LEU A N 1
ATOM 598 C CA . LEU A 1 82 ? -2.039 0.646 9.632 1.00 98.44 82 LEU A CA 1
ATOM 599 C C . LEU A 1 82 ? -2.479 2.108 9.751 1.00 98.44 82 LEU A C 1
ATOM 601 O O . LEU A 1 82 ? -1.685 2.985 10.089 1.00 98.44 82 LEU A O 1
ATOM 605 N N . ARG A 1 83 ? -3.771 2.356 9.534 1.00 98.06 83 ARG A N 1
ATOM 606 C CA . ARG A 1 83 ? -4.447 3.598 9.923 1.00 98.06 83 ARG A CA 1
ATOM 607 C C . ARG A 1 83 ? -5.160 3.371 11.251 1.00 98.06 83 ARG A C 1
ATOM 609 O O . ARG A 1 83 ? -5.877 2.381 11.377 1.00 98.06 83 ARG A O 1
ATOM 616 N N . LEU A 1 84 ? -4.966 4.278 12.201 1.00 98.19 84 LEU A N 1
ATOM 617 C CA . LEU A 1 84 ? -5.479 4.165 13.566 1.00 98.19 84 LEU A CA 1
ATOM 618 C C . LEU A 1 84 ? -6.556 5.215 13.837 1.00 98.19 84 LEU A C 1
ATOM 620 O O . LEU A 1 84 ? -6.487 6.303 13.258 1.00 98.19 84 LEU A O 1
ATOM 624 N N . ASP A 1 85 ? -7.481 4.870 14.733 1.00 91.31 85 ASP A N 1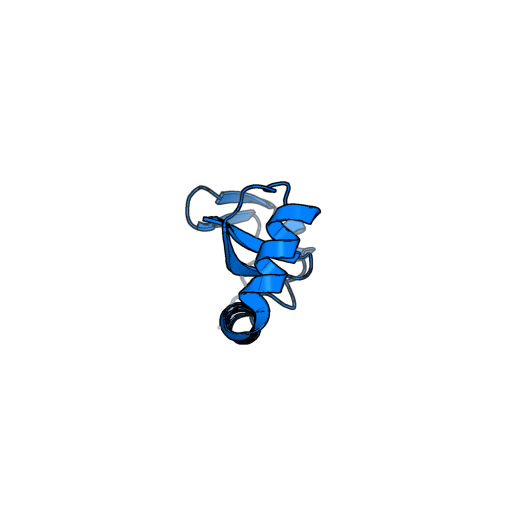
ATOM 625 C CA . ASP A 1 85 ? -8.486 5.770 15.315 1.00 91.31 85 ASP A CA 1
ATOM 626 C C . ASP A 1 85 ? -8.253 5.974 16.820 1.00 91.31 85 ASP A C 1
ATOM 628 O O . ASP A 1 85 ? -8.024 4.965 17.544 1.00 91.31 85 ASP A O 1
#

Foldseek 3Di:
DDDDDQFQKDWDDPDPPDTDIDGSVVVVPDDDFPQFVPCVVVQVCCQVPPFVVQQVCCLPPVVCVPFPTWHFPTDTPVGTDIDTD

Secondary structure (DSSP, 8-state):
-------SEEEEE-STT-EEEEEHHHHHH----SSGGG-HHHHHHHHHH-HHHHHHHHHHTSS-TT---EEEEEE-SS-EEEEE-

Sequence (85 aa):
SLWVLRVTRVRWVGGYGRMDSTSGEAYAAAEPDPVTPRSAGAVTHLNDDHADSLLAMAQTLGGYPDATAATCTGADRYGLDLRLD

pLDDT: mean 97.6, std 2.52, range [81.31, 98.81]

Radius of gyration: 17.48 Å; chains: 1; bounding box: 34×25×59 Å